Protein AF-A0A7J2R8I3-F1 (afdb_monomer_lite)

pLDDT: mean 89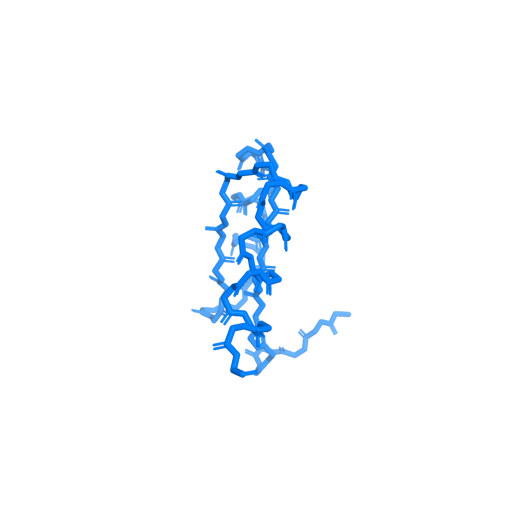.13, std 10.2, range [50.41, 97.12]

Secondary structure (DSSP, 8-state):
---TTS-EEEEES-HHHHHHHHTTS-TTEEEEES-HHHHHHHHHHHHH--

Structure (mmCIF, N/CA/C/O backbone):
data_AF-A0A7J2R8I3-F1
#
_entry.id   AF-A0A7J2R8I3-F1
#
loop_
_atom_site.group_PDB
_atom_site.id
_atom_site.type_symbol
_atom_site.label_atom_id
_atom_site.label_alt_id
_atom_site.label_comp_id
_atom_site.label_asym_id
_atom_site.label_entity_id
_atom_site.label_seq_id
_atom_site.pdbx_PDB_ins_code
_atom_site.Cartn_x
_atom_site.Cartn_y
_atom_site.Cartn_z
_atom_site.occupancy
_atom_site.B_iso_or_equiv
_atom_site.auth_seq_id
_atom_site.auth_comp_id
_atom_site.auth_asym_id
_atom_site.auth_atom_id
_atom_site.pdbx_PDB_model_num
ATOM 1 N N . MET A 1 1 ? -16.207 6.978 -0.849 1.00 80.88 1 MET A N 1
ATOM 2 C CA . MET A 1 1 ? -15.033 7.664 -0.264 1.00 80.88 1 MET A CA 1
ATOM 3 C C . MET A 1 1 ? -14.679 6.974 1.040 1.00 80.88 1 MET A C 1
ATOM 5 O O . MET A 1 1 ? -15.602 6.595 1.750 1.00 80.88 1 MET A O 1
ATOM 9 N N . LEU A 1 2 ? -13.392 6.766 1.325 1.00 86.38 2 LEU A N 1
ATOM 10 C CA . LEU A 1 2 ? -12.941 6.178 2.591 1.00 86.38 2 LEU A CA 1
ATOM 11 C C . LEU A 1 2 ? -12.804 7.280 3.659 1.00 86.38 2 LEU A C 1
ATOM 13 O O . LEU A 1 2 ? -12.335 8.369 3.322 1.00 86.38 2 LEU A O 1
ATOM 17 N N . PRO A 1 3 ? -13.200 7.037 4.921 1.00 87.31 3 PRO A N 1
ATOM 18 C CA . PRO A 1 3 ? -12.921 7.953 6.026 1.00 87.31 3 PRO A CA 1
ATOM 19 C C . PRO A 1 3 ? -11.416 8.170 6.229 1.00 87.31 3 PRO A C 1
ATOM 21 O O . PRO A 1 3 ? -10.611 7.279 5.959 1.00 87.31 3 PRO A O 1
ATOM 24 N N . SER A 1 4 ? -11.032 9.326 6.778 1.00 85.31 4 SER A N 1
ATOM 25 C CA . SER A 1 4 ? -9.624 9.697 7.011 1.00 85.31 4 SER A CA 1
ATOM 26 C C . SER A 1 4 ? -8.877 8.793 7.996 1.00 85.31 4 SER A C 1
ATOM 28 O O . SER A 1 4 ? -7.651 8.869 8.054 1.00 85.31 4 SER A O 1
ATOM 30 N N . THR A 1 5 ? -9.605 7.960 8.745 1.00 88.19 5 THR A N 1
ATOM 31 C CA . THR A 1 5 ? -9.098 6.977 9.711 1.00 88.19 5 THR A CA 1
ATOM 32 C C . THR A 1 5 ? -8.639 5.665 9.070 1.00 88.19 5 THR A C 1
ATOM 34 O O . THR A 1 5 ? -8.040 4.827 9.746 1.00 88.19 5 THR A O 1
ATOM 37 N N . VAL A 1 6 ? -8.933 5.448 7.785 1.00 88.94 6 VAL A N 1
ATOM 38 C CA . VAL A 1 6 ? -8.541 4.233 7.069 1.00 88.94 6 VAL A CA 1
ATOM 39 C C . VAL A 1 6 ? -7.111 4.384 6.556 1.00 88.94 6 VAL A C 1
ATOM 41 O O . VAL A 1 6 ? -6.837 5.179 5.655 1.00 88.94 6 VAL A O 1
ATOM 44 N N . LYS A 1 7 ? -6.193 3.572 7.094 1.00 90.44 7 LYS A N 1
ATOM 45 C C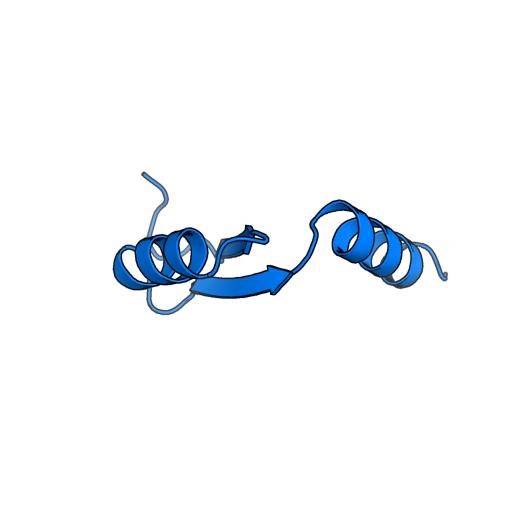A . LYS A 1 7 ? -4.829 3.458 6.564 1.00 90.44 7 LYS A CA 1
ATOM 46 C C . LYS A 1 7 ? -4.886 2.918 5.142 1.00 90.44 7 LYS A C 1
ATOM 48 O O . LYS A 1 7 ? -5.450 1.851 4.907 1.00 90.44 7 LYS A O 1
ATOM 53 N N . THR A 1 8 ? -4.286 3.649 4.212 1.00 91.19 8 THR A N 1
ATOM 54 C CA . THR A 1 8 ? -4.340 3.319 2.786 1.00 91.19 8 THR A CA 1
ATOM 55 C C . THR A 1 8 ? -2.926 3.175 2.242 1.00 91.19 8 THR A C 1
ATOM 57 O O . THR A 1 8 ? -2.077 4.031 2.482 1.00 91.19 8 THR A O 1
ATOM 60 N N . ILE A 1 9 ? -2.673 2.094 1.503 1.00 93.44 9 ILE A N 1
ATOM 61 C CA . ILE A 1 9 ? -1.411 1.867 0.793 1.00 93.44 9 ILE A CA 1
ATOM 62 C C . ILE A 1 9 ? -1.738 1.773 -0.696 1.00 93.44 9 ILE A C 1
ATOM 64 O O . ILE A 1 9 ? -2.496 0.898 -1.110 1.00 93.44 9 ILE A O 1
ATOM 68 N N . CYS A 1 10 ? -1.193 2.691 -1.490 1.00 93.31 10 CYS A N 1
ATOM 69 C CA . CYS A 1 10 ? -1.313 2.692 -2.943 1.00 93.31 10 CYS A CA 1
ATOM 70 C C . CYS A 1 10 ? -0.061 2.066 -3.555 1.00 93.31 10 CYS A C 1
ATOM 72 O O . CYS A 1 10 ? 1.046 2.533 -3.293 1.00 93.31 10 CYS A O 1
ATOM 74 N N . ILE A 1 11 ? -0.239 1.047 -4.392 1.00 96.19 11 ILE A N 1
ATOM 75 C CA . ILE A 1 11 ? 0.844 0.367 -5.108 1.00 96.19 11 ILE A CA 1
ATOM 76 C C . ILE A 1 11 ? 0.503 0.420 -6.589 1.00 96.19 11 ILE A C 1
ATOM 78 O O . ILE A 1 11 ? -0.502 -0.150 -7.009 1.00 96.19 11 ILE A O 1
ATOM 82 N N . ASP A 1 12 ? 1.317 1.127 -7.360 1.00 96.31 12 ASP A N 1
ATOM 83 C CA . ASP A 1 12 ? 1.140 1.261 -8.804 1.00 96.31 12 ASP A CA 1
ATOM 84 C C . ASP A 1 12 ? 2.516 1.405 -9.461 1.00 96.31 12 ASP A C 1
ATOM 86 O O . ASP A 1 12 ? 3.436 1.974 -8.877 1.00 96.31 12 ASP A O 1
ATOM 90 N N . ILE A 1 13 ? 2.672 0.906 -10.681 1.00 97.12 13 ILE A N 1
ATOM 91 C CA . ILE A 1 13 ? 3.914 1.053 -11.443 1.00 97.12 13 ILE A CA 1
ATOM 92 C C . ILE A 1 13 ? 4.056 2.465 -12.030 1.00 97.12 13 ILE A C 1
ATOM 94 O O . ILE A 1 13 ? 5.164 2.918 -12.314 1.00 97.12 13 ILE A O 1
ATOM 98 N N . ASN A 1 14 ? 2.943 3.182 -12.206 1.00 96.69 14 ASN A N 1
ATOM 99 C CA . ASN A 1 14 ? 2.931 4.536 -12.730 1.00 96.69 14 ASN A CA 1
ATOM 100 C C . ASN A 1 14 ? 3.076 5.568 -11.594 1.00 96.69 14 ASN A C 1
ATOM 102 O O . ASN A 1 14 ? 2.135 5.762 -10.814 1.00 96.69 14 ASN A O 1
ATOM 106 N N . PRO A 1 15 ? 4.183 6.332 -11.548 1.00 94.44 15 PRO A N 1
ATOM 107 C CA . PRO A 1 15 ? 4.400 7.340 -10.510 1.00 94.44 15 PRO A CA 1
ATOM 108 C C . PRO A 1 15 ? 3.311 8.421 -10.492 1.00 94.44 15 PRO A C 1
ATOM 110 O O . PRO A 1 15 ? 2.954 8.924 -9.431 1.00 94.44 15 PRO A O 1
ATOM 113 N N . THR A 1 16 ? 2.716 8.740 -11.646 1.00 96.00 16 THR A N 1
ATOM 114 C CA . THR A 1 16 ? 1.645 9.743 -11.735 1.00 96.00 16 THR A CA 1
ATOM 115 C C . THR A 1 16 ? 0.392 9.302 -10.983 1.00 96.00 16 THR A C 1
ATOM 117 O O . THR A 1 16 ? -0.285 10.134 -10.376 1.00 96.00 16 THR A O 1
ATOM 120 N N . THR A 1 17 ? 0.057 8.009 -11.026 1.00 92.69 17 THR A N 1
ATOM 121 C CA . THR A 1 17 ? -1.112 7.481 -10.313 1.00 92.69 17 THR A CA 1
ATOM 122 C C . THR A 1 17 ? -0.896 7.555 -8.806 1.00 92.69 17 THR A C 1
ATOM 124 O O . THR A 1 17 ? -1.781 8.025 -8.090 1.00 92.69 17 THR A O 1
ATOM 127 N N . VAL A 1 18 ? 0.300 7.174 -8.341 1.00 92.94 18 VAL A N 1
ATOM 128 C CA . VAL A 1 18 ? 0.671 7.219 -6.920 1.00 92.94 18 VAL A CA 1
ATOM 129 C C . VAL A 1 18 ? 0.597 8.647 -6.385 1.00 92.94 18 VAL A C 1
ATOM 131 O O . VAL A 1 18 ? -0.107 8.886 -5.407 1.00 92.94 18 VAL A O 1
ATOM 134 N N . THR A 1 19 ? 1.227 9.614 -7.060 1.00 91.19 19 THR A N 1
ATOM 135 C CA . THR A 1 19 ? 1.198 11.024 -6.637 1.00 91.19 19 THR A CA 1
ATOM 136 C C . THR A 1 19 ? -0.231 11.561 -6.565 1.00 91.19 19 THR A C 1
ATOM 138 O O . THR A 1 19 ? -0.634 12.089 -5.535 1.00 91.19 19 THR A O 1
ATOM 141 N N . LYS A 1 20 ? -1.054 11.324 -7.598 1.00 89.38 20 LYS A N 1
ATOM 142 C CA . LYS A 1 20 ? -2.457 11.781 -7.615 1.00 89.38 20 LYS A CA 1
ATOM 143 C C . LYS A 1 20 ? -3.305 11.192 -6.487 1.00 89.38 20 LYS A C 1
ATOM 145 O O . LYS A 1 20 ? -4.252 11.842 -6.047 1.00 89.38 20 LYS A O 1
ATOM 150 N N . LEU A 1 21 ? -3.030 9.958 -6.064 1.00 85.62 21 LEU A N 1
ATOM 151 C CA . LEU A 1 21 ? -3.740 9.324 -4.952 1.00 85.62 21 LEU A CA 1
ATOM 152 C C . LEU A 1 21 ? -3.252 9.834 -3.598 1.00 85.62 21 LEU A C 1
ATOM 154 O O . LEU A 1 21 ? -4.080 10.042 -2.715 1.00 85.62 21 LEU A O 1
ATOM 158 N N . MET A 1 22 ? -1.952 10.092 -3.448 1.00 85.81 22 MET A N 1
ATOM 159 C CA . MET A 1 22 ? -1.408 10.701 -2.232 1.00 85.81 22 MET A CA 1
ATOM 160 C C . MET A 1 22 ? -1.908 12.137 -2.043 1.00 85.81 22 MET A C 1
ATOM 162 O O . MET A 1 22 ? -2.330 12.480 -0.943 1.00 85.81 22 MET A O 1
ATOM 166 N N . ASP A 1 23 ? -1.978 12.933 -3.115 1.00 84.62 23 ASP A N 1
ATOM 167 C CA . ASP A 1 23 ? -2.494 14.313 -3.080 1.00 84.62 23 ASP A CA 1
ATOM 168 C C . ASP A 1 23 ? -3.981 14.385 -2.691 1.00 84.62 23 ASP A C 1
ATOM 170 O O . ASP A 1 23 ? -4.470 15.407 -2.213 1.00 84.62 23 ASP A O 1
ATOM 174 N N . ARG A 1 24 ? -4.723 13.295 -2.918 1.00 75.81 24 ARG A N 1
ATOM 175 C CA . ARG A 1 24 ? -6.152 13.155 -2.584 1.00 75.81 24 ARG A CA 1
ATOM 176 C C . ARG A 1 24 ? -6.388 12.331 -1.317 1.00 75.81 24 ARG A C 1
ATOM 178 O O . ARG A 1 24 ? -7.541 12.082 -0.959 1.00 75.81 24 ARG A O 1
ATOM 185 N N . GLY A 1 25 ? -5.316 11.862 -0.687 1.00 67.06 25 GLY A N 1
ATOM 186 C CA . GLY A 1 25 ? -5.343 10.987 0.472 1.00 67.06 25 GLY A CA 1
ATOM 187 C C . GLY A 1 25 ? -5.361 11.753 1.793 1.00 67.06 25 GLY A C 1
ATOM 188 O O . GLY A 1 25 ? -5.069 12.942 1.874 1.00 67.06 25 GLY A O 1
ATOM 189 N N . SER A 1 26 ? -5.691 11.037 2.865 1.00 66.94 26 SER A N 1
ATOM 190 C CA . SER A 1 26 ? -5.427 11.484 4.239 1.00 66.94 26 SER A CA 1
ATOM 191 C C . SER A 1 26 ? -3.910 11.492 4.503 1.00 66.94 26 SER A C 1
ATOM 193 O O . SER A 1 26 ? -3.177 10.762 3.830 1.00 66.94 26 SER A O 1
ATOM 195 N N . GLN A 1 27 ? -3.450 12.202 5.547 1.00 68.81 27 GLN A N 1
ATOM 196 C CA . GLN A 1 27 ? -2.072 12.151 6.100 1.00 68.81 27 GLN A CA 1
ATOM 197 C C . GLN A 1 27 ? -1.568 10.713 6.377 1.00 68.81 27 GLN A C 1
ATOM 199 O O . GLN A 1 27 ? -0.393 10.492 6.643 1.00 68.81 27 GLN A O 1
ATOM 204 N N . GLN A 1 28 ? -2.468 9.726 6.346 1.00 74.94 28 GLN A N 1
ATOM 205 C CA . GLN A 1 28 ? -2.229 8.308 6.614 1.00 74.94 28 GLN A CA 1
ATOM 206 C C . GLN A 1 28 ? -2.102 7.444 5.338 1.00 74.94 28 GLN A C 1
ATOM 208 O O . GLN A 1 28 ? -2.296 6.227 5.405 1.00 74.94 28 GLN A O 1
ATOM 213 N N . THR A 1 29 ? -1.822 8.051 4.180 1.00 85.00 29 THR A N 1
ATOM 214 C CA . THR A 1 29 ? -1.666 7.345 2.894 1.00 85.00 29 THR A CA 1
ATOM 215 C C . THR A 1 29 ?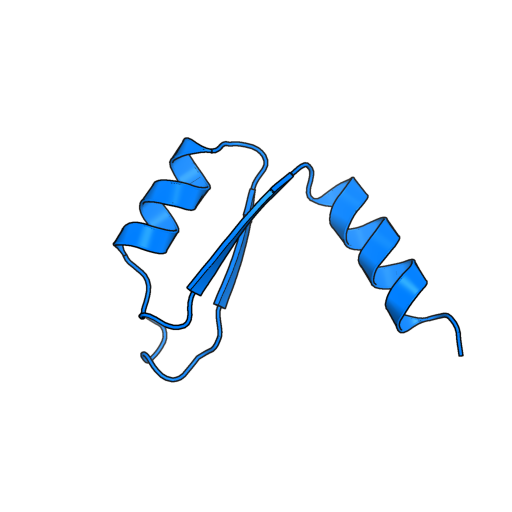 -0.190 7.118 2.571 1.00 85.00 29 THR A C 1
ATOM 217 O O . THR A 1 29 ? 0.585 8.070 2.556 1.00 85.00 29 THR A O 1
ATOM 220 N N . LEU A 1 30 ? 0.197 5.875 2.273 1.00 91.19 30 LEU A N 1
ATOM 221 C CA . LEU A 1 30 ? 1.536 5.521 1.789 1.00 91.19 30 LEU A CA 1
ATOM 222 C C . LEU A 1 30 ? 1.481 5.163 0.299 1.00 91.19 30 LEU A C 1
ATOM 224 O O . LEU A 1 30 ? 0.650 4.353 -0.108 1.00 91.19 30 LEU A O 1
ATOM 228 N N . GLY A 1 31 ? 2.374 5.738 -0.506 1.00 93.44 31 GLY A N 1
ATOM 229 C CA . GLY A 1 31 ? 2.511 5.432 -1.930 1.00 93.44 31 GLY A CA 1
ATOM 230 C C . GLY A 1 31 ? 3.779 4.638 -2.240 1.00 93.44 31 GLY A C 1
ATOM 231 O O . GLY A 1 31 ? 4.860 4.995 -1.777 1.00 93.44 31 GLY A O 1
ATOM 232 N N . LEU A 1 32 ? 3.653 3.581 -3.043 1.00 95.56 32 LEU A N 1
ATOM 233 C CA . LEU A 1 32 ? 4.756 2.753 -3.525 1.00 95.56 32 LEU A CA 1
ATOM 234 C C . LEU A 1 32 ? 4.718 2.688 -5.053 1.00 95.56 32 LEU A C 1
ATOM 236 O O . LEU A 1 32 ? 3.727 2.243 -5.632 1.00 95.56 32 LEU A O 1
ATOM 240 N N . VAL A 1 33 ? 5.811 3.110 -5.694 1.00 97.06 33 VAL A N 1
ATOM 241 C CA . VAL A 1 33 ? 5.983 2.994 -7.148 1.00 97.06 33 VAL A CA 1
ATOM 242 C C . VAL A 1 33 ? 6.715 1.692 -7.451 1.00 97.06 33 VAL A C 1
ATOM 244 O O . VAL A 1 33 ? 7.938 1.622 -7.339 1.00 97.06 33 VAL A O 1
ATOM 247 N N . THR A 1 34 ? 5.972 0.631 -7.756 1.00 96.88 34 THR A N 1
ATOM 248 C CA . THR A 1 34 ? 6.542 -0.696 -8.031 1.00 96.88 34 THR A CA 1
ATOM 249 C C . THR A 1 34 ? 5.563 -1.581 -8.799 1.00 96.88 34 THR A C 1
ATOM 251 O O . THR A 1 34 ? 4.364 -1.309 -8.851 1.00 96.88 34 THR A O 1
ATOM 254 N N . ASP A 1 35 ? 6.079 -2.654 -9.393 1.00 96.94 35 ASP A N 1
ATOM 255 C CA . ASP A 1 35 ? 5.261 -3.696 -10.002 1.00 96.94 35 ASP A CA 1
ATOM 256 C C . ASP A 1 35 ? 4.450 -4.455 -8.935 1.00 96.94 35 ASP A C 1
ATOM 258 O O . ASP A 1 35 ? 4.987 -4.949 -7.937 1.00 96.94 35 ASP A O 1
ATOM 262 N N . VAL A 1 36 ? 3.140 -4.573 -9.163 1.00 96.56 36 VAL A N 1
ATOM 263 C CA . VAL A 1 36 ? 2.211 -5.169 -8.193 1.00 96.56 36 VAL A CA 1
ATOM 264 C C . VAL A 1 36 ? 2.454 -6.667 -8.008 1.00 96.56 36 VAL A C 1
ATOM 266 O O . VAL A 1 36 ? 2.360 -7.173 -6.889 1.00 96.56 36 VAL A O 1
ATOM 269 N N . SER A 1 37 ? 2.808 -7.389 -9.074 1.00 96.88 37 SER A N 1
ATOM 270 C CA . SER A 1 37 ? 3.049 -8.834 -9.019 1.00 96.88 37 SER A CA 1
ATOM 271 C C . SER A 1 37 ? 4.284 -9.163 -8.177 1.00 96.88 37 SER A C 1
ATOM 273 O O . SER A 1 37 ? 4.249 -10.063 -7.330 1.00 96.88 37 SER A O 1
ATOM 275 N N . SER A 1 38 ? 5.353 -8.389 -8.354 1.00 96.69 38 SER A N 1
ATOM 276 C CA . SER A 1 38 ? 6.585 -8.481 -7.569 1.00 96.69 38 SER A CA 1
ATOM 277 C C . SER A 1 38 ? 6.329 -8.154 -6.097 1.00 96.69 38 SER A C 1
ATOM 279 O O . SER A 1 38 ? 6.715 -8.929 -5.218 1.00 96.69 38 SER A O 1
ATOM 281 N N . PHE A 1 39 ? 5.595 -7.069 -5.817 1.00 96.94 39 PHE A N 1
ATOM 282 C CA . PHE A 1 39 ? 5.204 -6.703 -4.453 1.00 96.94 39 PHE A CA 1
ATOM 283 C C . PHE A 1 39 ? 4.414 -7.820 -3.760 1.00 96.94 39 PHE A C 1
ATOM 285 O O . PHE A 1 39 ? 4.755 -8.206 -2.643 1.00 96.94 39 PHE A O 1
ATOM 292 N N . LEU A 1 40 ? 3.389 -8.377 -4.415 1.00 96.94 40 LEU A N 1
ATOM 293 C CA . LEU A 1 40 ? 2.561 -9.436 -3.832 1.00 96.94 40 LEU A CA 1
ATOM 294 C C . LEU A 1 40 ? 3.352 -10.724 -3.581 1.00 96.94 40 LEU A C 1
ATOM 296 O O . LEU A 1 40 ? 3.097 -11.405 -2.590 1.00 96.94 40 LEU A O 1
ATOM 30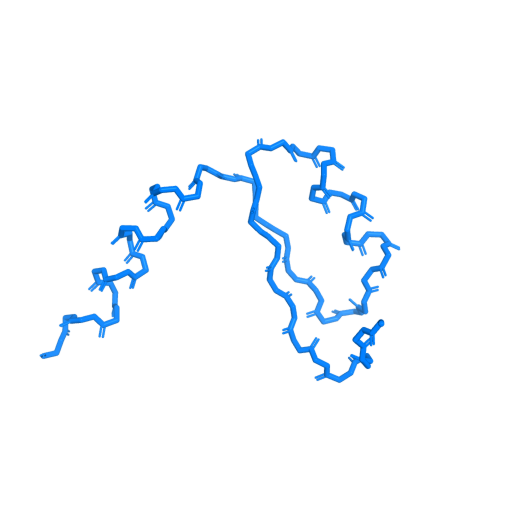0 N N . THR A 1 41 ? 4.327 -11.043 -4.433 1.00 96.62 41 THR A N 1
ATOM 301 C CA . THR A 1 41 ? 5.210 -12.203 -4.238 1.00 96.62 41 THR A CA 1
ATOM 302 C C . THR A 1 41 ? 6.063 -12.041 -2.981 1.00 96.62 41 THR A C 1
ATOM 304 O O . THR A 1 41 ? 6.118 -12.949 -2.149 1.00 96.62 41 THR A O 1
ATOM 307 N N . ILE A 1 42 ? 6.669 -10.864 -2.799 1.00 96.50 42 ILE A N 1
ATOM 308 C CA . ILE A 1 42 ? 7.462 -10.544 -1.605 1.00 96.50 42 ILE A CA 1
ATOM 309 C C . ILE A 1 42 ? 6.565 -10.510 -0.365 1.00 96.50 42 ILE A C 1
ATOM 311 O O . ILE A 1 42 ? 6.899 -11.130 0.642 1.00 96.50 42 ILE A O 1
ATOM 315 N N . LEU A 1 43 ? 5.403 -9.851 -0.441 1.00 96.19 43 LEU A N 1
ATOM 316 C CA . LEU A 1 43 ? 4.442 -9.785 0.660 1.00 96.19 43 LEU A CA 1
ATOM 317 C C . LEU A 1 43 ? 4.010 -11.189 1.091 1.00 96.19 43 LEU A C 1
ATOM 319 O O . LEU A 1 43 ? 4.034 -11.506 2.276 1.00 96.19 43 LEU A O 1
ATOM 323 N N . LYS A 1 44 ? 3.677 -12.053 0.129 1.00 96.50 44 LYS A N 1
ATOM 324 C CA . LYS A 1 44 ? 3.345 -13.454 0.386 1.00 96.50 44 LYS A CA 1
ATOM 325 C C . LYS A 1 44 ? 4.491 -14.174 1.098 1.00 96.50 44 LYS A C 1
ATOM 327 O O . LYS A 1 44 ? 4.243 -14.838 2.098 1.00 96.50 44 LYS A O 1
ATOM 332 N N . SER A 1 45 ? 5.726 -14.025 0.616 1.00 96.19 45 SER A N 1
ATOM 333 C CA . SER A 1 45 ? 6.903 -14.620 1.259 1.00 96.19 45 SER A CA 1
ATOM 334 C C . SER A 1 45 ? 7.066 -14.134 2.702 1.00 96.19 45 SER A C 1
ATOM 336 O O . SER A 1 45 ? 7.292 -14.941 3.596 1.00 96.19 45 SER A O 1
ATOM 338 N N . MET A 1 46 ? 6.899 -12.834 2.952 1.00 95.50 46 MET A N 1
ATOM 339 C CA . MET A 1 46 ? 7.040 -12.236 4.285 1.00 95.50 46 MET A CA 1
ATOM 340 C C . MET A 1 46 ? 5.936 -12.672 5.258 1.00 95.50 46 MET A C 1
ATOM 342 O O . MET A 1 46 ? 6.196 -12.799 6.448 1.00 95.50 46 MET A O 1
ATOM 346 N N . LEU A 1 47 ? 4.712 -12.901 4.770 1.00 95.38 47 LEU A N 1
ATOM 347 C CA . LEU A 1 47 ? 3.572 -13.284 5.612 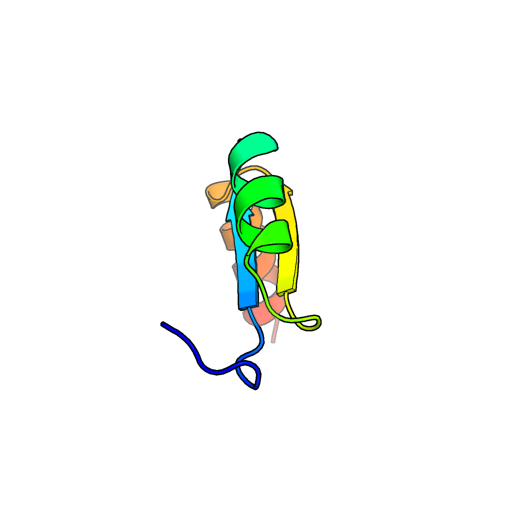1.00 95.38 47 LEU A CA 1
ATOM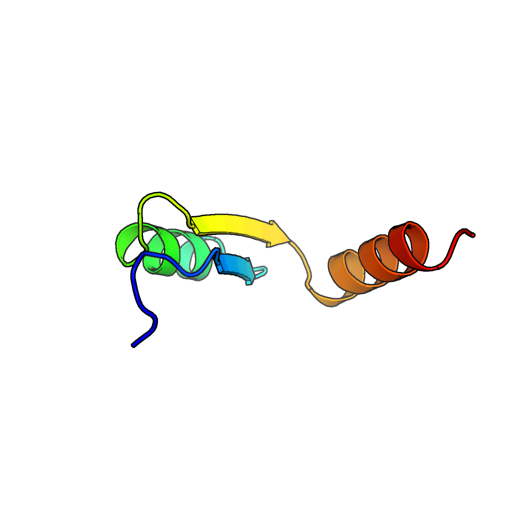 348 C C . LEU A 1 47 ? 3.476 -14.795 5.876 1.00 95.38 47 LEU A C 1
ATOM 350 O O . LEU A 1 47 ? 2.960 -15.186 6.919 1.00 95.38 47 LEU A O 1
ATOM 354 N N . ILE A 1 48 ? 3.931 -15.637 4.940 1.00 88.69 48 ILE A N 1
ATOM 355 C CA . ILE A 1 48 ? 3.776 -17.105 5.005 1.00 88.69 48 ILE A CA 1
ATOM 356 C C . ILE A 1 48 ? 4.995 -17.802 5.633 1.00 88.69 48 ILE A C 1
ATOM 358 O O . ILE A 1 48 ? 4.917 -18.980 5.954 1.00 88.69 48 ILE A O 1
ATOM 362 N N . THR A 1 49 ? 6.110 -17.104 5.865 1.00 66.31 49 THR A N 1
ATOM 363 C CA . THR A 1 49 ? 7.297 -17.702 6.512 1.00 66.31 49 THR A CA 1
ATOM 364 C C . THR A 1 49 ? 7.138 -17.803 8.042 1.00 66.31 49 THR A C 1
ATOM 366 O O . THR A 1 49 ? 7.891 -17.183 8.789 1.00 66.31 49 THR A O 1
ATOM 369 N N . ASN A 1 50 ? 6.150 -18.581 8.499 1.00 50.41 50 ASN A N 1
ATOM 370 C CA . ASN A 1 50 ? 6.030 -19.125 9.860 1.00 50.41 50 ASN A CA 1
ATOM 371 C C . ASN A 1 50 ? 5.766 -20.630 9.795 1.00 50.41 50 ASN A C 1
ATOM 373 O O . ASN A 1 50 ? 4.828 -21.019 9.062 1.00 50.41 50 ASN A O 1
#

Radius of gyration: 12.6 Å; chains: 1; bounding box: 22×33×23 Å

Sequence (50 aa):
MLPSTVKTICIDINPTTVTKLMDRGSQQTLGLVTDVSSFLTILKSMLITN

Foldseek 3Di:
DDDLPDQEEAEELDPVVQVVDVVVHHVRYHYDNDDPVVVVVVVCVVVVPD